Protein AF-A0A376KLD3-F1 (afdb_monomer_lite)

Sequence (72 aa):
MAWQAPRVSVKSSTMRMIISFAAPLKTSKTIILKPGMFAVFMPGEPHKPGCVVGEPGEIKKVVVKVKADLMA

Foldseek 3Di:
DDDDDPQPPPPDPDPDLDGDDPDDDPPDDDDDDDPPDDDDADRPRDDDPDDDDPDDDDDDDDDDDDDNVVVD

Radius of gyration: 15.02 Å; chains: 1; bounding box: 35×36×33 Å

Organism: Escherichia coli (NCBI:txid562)

Structure (mmCIF, N/CA/C/O backbone):
data_AF-A0A376KLD3-F1
#
_entry.id   AF-A0A376KLD3-F1
#
loop_
_atom_site.group_PDB
_atom_site.id
_atom_site.type_symbol
_atom_site.label_atom_id
_atom_site.label_alt_id
_atom_site.label_comp_id
_atom_site.label_asym_id
_atom_site.label_entity_id
_atom_site.label_seq_id
_atom_site.pdbx_PDB_ins_code
_atom_site.Cartn_x
_atom_site.Cartn_y
_atom_site.Cartn_z
_atom_site.occupancy
_atom_site.B_iso_or_equiv
_atom_site.auth_seq_id
_atom_site.auth_comp_id
_atom_site.auth_asym_id
_atom_site.auth_atom_id
_atom_site.pdbx_PDB_model_num
ATOM 1 N N . MET A 1 1 ? 18.214 22.856 -8.652 1.00 34.44 1 MET A N 1
ATOM 2 C CA . MET A 1 1 ? 18.332 22.237 -7.310 1.00 34.44 1 MET A CA 1
ATOM 3 C C . MET A 1 1 ? 17.713 20.846 -7.353 1.00 34.44 1 MET A C 1
ATOM 5 O O . MET A 1 1 ? 16.519 20.690 -7.128 1.00 34.44 1 MET A O 1
ATOM 9 N N . ALA A 1 2 ? 18.508 19.856 -7.757 1.00 35.75 2 ALA A N 1
ATOM 10 C CA . ALA A 1 2 ? 18.084 18.467 -7.87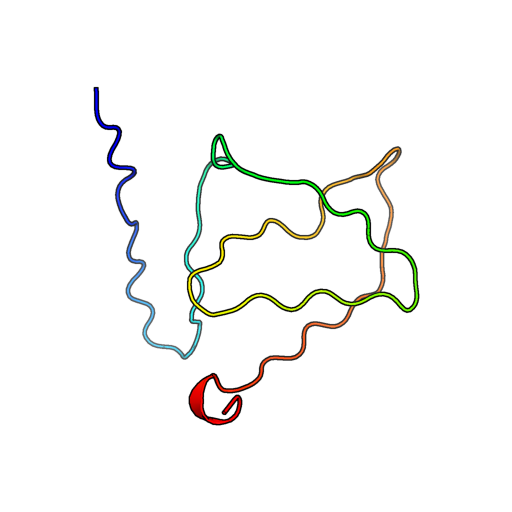9 1.00 35.75 2 ALA A CA 1
ATOM 11 C C . ALA A 1 2 ? 18.240 17.782 -6.518 1.00 35.75 2 ALA A C 1
ATOM 13 O O . ALA A 1 2 ? 19.353 17.654 -6.017 1.00 35.75 2 ALA A O 1
ATOM 14 N N . TRP A 1 3 ? 17.132 17.380 -5.902 1.00 36.09 3 TRP A N 1
ATOM 15 C CA . TRP A 1 3 ? 17.168 16.565 -4.692 1.00 36.09 3 TRP A CA 1
ATOM 16 C C . TRP A 1 3 ? 17.221 15.093 -5.091 1.00 36.09 3 TRP A C 1
ATOM 18 O O . TRP A 1 3 ? 16.221 14.505 -5.497 1.00 36.09 3 TRP A O 1
ATOM 28 N N . GLN A 1 4 ? 18.413 14.513 -4.989 1.00 38.59 4 GLN A N 1
ATOM 29 C CA . GLN A 1 4 ? 18.617 13.071 -4.967 1.00 38.59 4 GLN A CA 1
ATOM 30 C C . GLN A 1 4 ? 18.268 12.597 -3.553 1.00 38.59 4 GLN A C 1
ATOM 32 O O . GLN A 1 4 ? 19.033 12.811 -2.617 1.00 38.59 4 GLN A O 1
ATOM 37 N N . ALA A 1 5 ? 17.091 11.994 -3.372 1.00 45.22 5 ALA A N 1
ATOM 38 C CA . ALA A 1 5 ? 16.833 11.238 -2.153 1.00 45.22 5 ALA A CA 1
ATOM 39 C C . ALA A 1 5 ? 17.735 9.993 -2.191 1.00 45.22 5 ALA A C 1
ATOM 41 O O . ALA A 1 5 ? 17.701 9.268 -3.193 1.00 45.22 5 ALA A O 1
ATOM 42 N N . PRO A 1 6 ? 18.561 9.737 -1.163 1.00 40.97 6 PRO A N 1
ATOM 43 C CA . PRO A 1 6 ? 19.425 8.572 -1.160 1.00 40.97 6 PRO A CA 1
ATOM 44 C C . PRO A 1 6 ? 18.539 7.333 -1.248 1.00 40.97 6 PRO A C 1
ATOM 46 O O . PRO A 1 6 ? 17.669 7.107 -0.406 1.00 40.97 6 PRO A O 1
ATOM 49 N N . ARG A 1 7 ? 18.747 6.531 -2.295 1.00 41.91 7 ARG A N 1
ATOM 50 C CA . ARG A 1 7 ? 18.242 5.163 -2.354 1.00 41.91 7 ARG A CA 1
ATOM 51 C C . ARG A 1 7 ? 18.834 4.446 -1.143 1.00 41.91 7 ARG A C 1
ATOM 53 O O . ARG A 1 7 ? 19.970 3.984 -1.202 1.00 41.91 7 ARG A O 1
ATOM 60 N N . VAL A 1 8 ? 18.086 4.356 -0.045 1.00 43.31 8 VAL A N 1
ATOM 61 C CA . VAL A 1 8 ? 18.439 3.468 1.063 1.00 43.31 8 VAL A CA 1
ATOM 62 C C . VAL A 1 8 ? 18.179 2.054 0.558 1.00 43.31 8 VAL A C 1
ATOM 64 O O . VAL A 1 8 ? 17.098 1.488 0.700 1.00 43.31 8 VAL A O 1
ATOM 67 N N . SER A 1 9 ? 19.171 1.513 -0.147 1.00 42.91 9 SER A N 1
ATOM 68 C CA . SER A 1 9 ? 19.209 0.118 -0.549 1.00 42.91 9 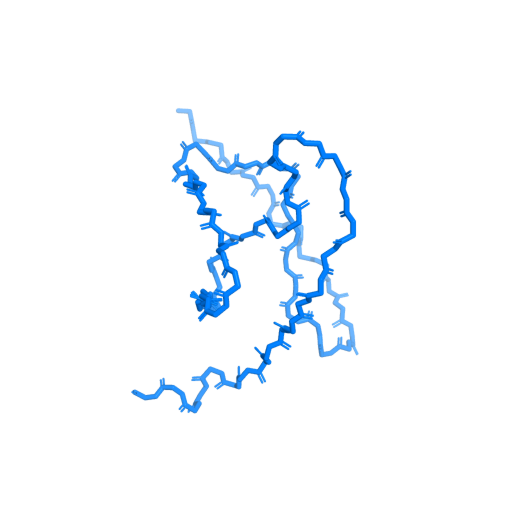SER A CA 1
ATOM 69 C C . SER A 1 9 ? 19.494 -0.702 0.700 1.00 42.91 9 SER A C 1
ATOM 71 O O . SER A 1 9 ? 20.649 -0.993 1.011 1.00 42.91 9 SER A O 1
ATOM 73 N N . VAL A 1 10 ? 18.445 -1.085 1.421 1.00 41.81 10 VAL A N 1
ATOM 74 C CA . VAL A 1 10 ? 18.558 -2.130 2.436 1.00 41.81 10 VAL A CA 1
ATOM 75 C C . VAL A 1 10 ? 18.854 -3.429 1.686 1.00 41.81 10 VAL A C 1
ATOM 77 O O . VAL A 1 10 ? 17.962 -4.023 1.082 1.00 41.81 10 VAL A O 1
ATOM 80 N N . LYS A 1 11 ? 20.124 -3.851 1.654 1.00 44.38 11 LYS A N 1
ATOM 81 C CA . LYS A 1 11 ? 20.492 -5.188 1.174 1.00 44.38 11 LYS A CA 1
ATOM 82 C C . LYS A 1 11 ? 19.864 -6.196 2.139 1.00 44.38 11 LYS A C 1
ATOM 84 O O . LYS A 1 11 ? 20.343 -6.352 3.255 1.00 44.38 11 LYS A O 1
ATOM 89 N N . SER A 1 12 ? 18.770 -6.836 1.734 1.00 44.50 12 SER A N 1
ATOM 90 C CA . SER A 1 12 ? 18.093 -7.855 2.539 1.00 44.50 12 SER A CA 1
ATOM 91 C C . SER A 1 12 ? 18.227 -9.221 1.873 1.00 44.50 12 SER A C 1
ATOM 93 O O . SER A 1 12 ? 17.737 -9.437 0.767 1.00 44.50 12 SER A O 1
ATOM 95 N N . SER A 1 13 ? 18.882 -10.138 2.585 1.00 46.59 13 SER A N 1
ATOM 96 C CA . SER A 1 13 ? 19.198 -11.527 2.215 1.00 46.59 13 SER A CA 1
ATOM 97 C C . SER A 1 13 ? 17.972 -12.465 2.181 1.00 46.59 13 SER A C 1
ATOM 99 O O . SER A 1 13 ? 18.083 -13.683 2.283 1.00 46.59 13 SER A O 1
ATOM 101 N N . THR A 1 14 ? 16.750 -11.940 2.088 1.00 46.12 14 THR A N 1
ATOM 102 C CA . THR A 1 14 ? 15.538 -12.770 2.074 1.00 46.12 14 THR A CA 1
ATOM 103 C C . THR A 1 14 ? 14.439 -12.051 1.312 1.00 46.12 14 THR A C 1
ATOM 105 O O . THR A 1 14 ? 13.856 -11.117 1.847 1.00 46.12 14 THR A O 1
ATOM 108 N N . MET A 1 15 ? 14.199 -12.467 0.063 1.00 47.88 15 MET A N 1
ATOM 109 C CA . MET A 1 15 ? 13.012 -12.274 -0.798 1.00 47.88 15 MET A CA 1
ATOM 110 C C . MET A 1 15 ? 11.955 -11.240 -0.336 1.00 47.88 15 MET A C 1
ATOM 112 O O . MET A 1 15 ? 10.766 -11.530 -0.213 1.00 47.88 15 MET A O 1
ATOM 116 N N . ARG A 1 16 ? 12.375 -10.004 -0.064 1.00 57.66 16 ARG A N 1
ATOM 117 C CA . ARG A 1 16 ? 11.520 -8.874 0.309 1.00 57.66 16 ARG A CA 1
ATOM 118 C C . ARG A 1 16 ? 11.934 -7.713 -0.576 1.00 57.66 16 ARG A C 1
ATOM 120 O O . ARG A 1 16 ? 12.831 -6.950 -0.242 1.00 57.66 16 ARG A O 1
ATOM 127 N N . MET A 1 17 ? 11.279 -7.610 -1.727 1.00 60.84 17 MET A N 1
ATOM 128 C CA . MET A 1 17 ? 11.434 -6.494 -2.658 1.00 60.84 17 MET A CA 1
ATOM 129 C C . MET A 1 17 ? 10.671 -5.277 -2.109 1.00 60.84 17 MET A C 1
ATOM 131 O O . MET A 1 17 ? 9.603 -4.925 -2.596 1.00 60.84 17 MET A O 1
ATOM 135 N N . ILE A 1 18 ? 11.159 -4.705 -1.005 1.00 76.25 18 ILE A N 1
ATOM 136 C CA . ILE A 1 18 ? 10.557 -3.543 -0.341 1.00 76.25 18 ILE A CA 1
ATOM 137 C C . ILE A 1 18 ? 11.611 -2.443 -0.274 1.00 76.25 18 ILE A C 1
ATOM 139 O O . ILE A 1 18 ? 12.665 -2.623 0.331 1.00 76.25 18 ILE A O 1
ATOM 143 N N . ILE A 1 19 ? 11.303 -1.304 -0.888 1.00 78.12 19 ILE A N 1
ATOM 144 C CA . ILE A 1 19 ? 12.084 -0.072 -0.776 1.00 78.12 19 ILE A CA 1
ATOM 145 C C . ILE A 1 19 ? 11.250 0.904 0.050 1.00 78.12 19 ILE A C 1
ATOM 147 O O . ILE A 1 19 ? 10.112 1.206 -0.308 1.00 78.12 19 ILE A O 1
ATOM 151 N N . SER A 1 20 ? 11.812 1.384 1.156 1.00 79.06 20 SER A N 1
ATOM 152 C CA . SER A 1 20 ? 11.138 2.320 2.055 1.00 79.06 20 SER A CA 1
ATOM 153 C C . SER A 1 20 ? 11.539 3.75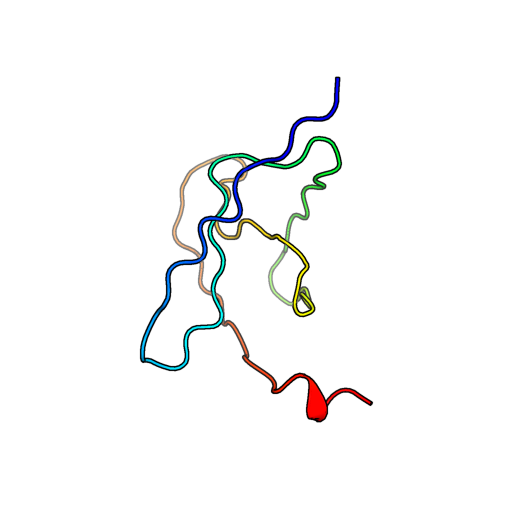9 1.739 1.00 79.06 20 SER A C 1
ATOM 155 O O . SER A 1 20 ? 12.721 4.061 1.587 1.00 79.06 20 SER A O 1
ATOM 157 N N . PHE A 1 21 ? 10.553 4.656 1.695 1.00 78.56 21 PHE A N 1
ATOM 158 C CA . PHE A 1 21 ? 10.742 6.099 1.540 1.00 78.56 21 PHE A CA 1
ATOM 159 C C . PHE A 1 21 ? 10.249 6.814 2.800 1.00 78.56 21 PHE A C 1
ATOM 161 O O . PHE A 1 21 ? 9.208 6.453 3.349 1.00 78.56 21 PHE A O 1
ATOM 168 N N . ALA A 1 22 ? 10.982 7.833 3.253 1.00 78.56 22 ALA A N 1
ATOM 169 C CA . ALA A 1 22 ? 10.643 8.559 4.478 1.00 78.56 22 ALA A CA 1
ATOM 170 C C . ALA A 1 22 ? 9.451 9.520 4.306 1.00 78.56 22 ALA A C 1
ATOM 172 O O . ALA A 1 22 ? 8.708 9.750 5.256 1.00 78.56 22 ALA A O 1
ATOM 173 N N . ALA A 1 23 ? 9.249 10.062 3.100 1.00 81.69 23 ALA A N 1
ATOM 174 C CA . ALA A 1 23 ? 8.232 11.074 2.821 1.00 81.69 23 ALA A CA 1
ATOM 175 C C . ALA A 1 23 ? 7.549 10.853 1.455 1.00 81.69 23 ALA A C 1
ATOM 177 O O . ALA A 1 23 ? 8.158 10.252 0.563 1.00 81.69 23 ALA A O 1
ATOM 178 N N . PRO A 1 24 ? 6.305 11.341 1.267 1.00 82.94 24 PRO A N 1
ATOM 179 C CA . PRO A 1 24 ? 5.635 11.325 -0.029 1.00 82.94 24 PRO A CA 1
ATOM 180 C C . PRO A 1 24 ? 6.395 12.143 -1.077 1.00 82.94 24 PRO A C 1
ATOM 182 O O . PRO A 1 24 ? 6.983 13.184 -0.779 1.00 82.94 24 PRO A O 1
ATOM 185 N N . LEU A 1 25 ? 6.335 11.700 -2.332 1.00 85.50 25 LEU A N 1
ATOM 186 C CA . LEU A 1 25 ? 6.827 12.486 -3.462 1.00 85.50 25 LEU A CA 1
ATOM 187 C C . LEU A 1 25 ? 5.904 13.687 -3.717 1.00 85.50 25 LEU A C 1
ATOM 189 O O . LEU A 1 25 ? 4.697 13.610 -3.487 1.00 85.50 25 LEU A O 1
ATOM 193 N N . LYS A 1 26 ? 6.448 14.773 -4.279 1.00 88.25 26 LYS A N 1
ATOM 194 C CA . LYS A 1 26 ? 5.663 15.965 -4.663 1.00 88.25 26 LYS A CA 1
ATOM 195 C C . LYS A 1 26 ? 4.527 15.648 -5.644 1.00 88.25 26 LYS A C 1
ATOM 197 O O . LYS A 1 26 ? 3.515 16.330 -5.654 1.00 88.25 26 LYS A O 1
ATOM 202 N N . THR A 1 27 ? 4.703 14.609 -6.456 1.00 88.88 27 THR A N 1
ATOM 203 C CA . THR A 1 27 ? 3.739 14.129 -7.455 1.00 88.88 27 THR A CA 1
ATOM 204 C C . THR A 1 27 ? 2.839 13.005 -6.935 1.00 88.88 27 THR A C 1
ATOM 206 O O . THR A 1 27 ? 2.138 12.366 -7.724 1.00 88.88 27 THR A O 1
ATOM 209 N N . SER A 1 28 ? 2.877 12.722 -5.628 1.00 89.06 28 SER A N 1
ATOM 210 C CA . SER A 1 28 ? 2.043 11.683 -5.027 1.00 89.06 28 SER A CA 1
ATOM 211 C C . SER A 1 28 ? 0.557 11.994 -5.199 1.00 89.06 28 SER A C 1
ATOM 213 O O . SER A 1 28 ? 0.127 13.146 -5.187 1.00 89.06 28 SER A O 1
ATOM 215 N N . LYS A 1 29 ? -0.229 10.935 -5.390 1.00 91.25 29 LYS A N 1
ATOM 216 C CA . LYS A 1 29 ? -1.688 10.991 -5.461 1.00 91.25 29 LYS A CA 1
ATOM 217 C C . LYS A 1 29 ? -2.268 10.125 -4.352 1.00 91.25 29 LYS A C 1
ATOM 219 O O . LYS A 1 29 ? -1.699 9.086 -4.016 1.00 91.25 29 LYS A O 1
ATOM 224 N N . THR A 1 30 ? -3.412 10.539 -3.820 1.00 93.50 30 THR A N 1
ATOM 225 C CA . THR A 1 30 ? -4.159 9.767 -2.823 1.00 93.50 30 THR A CA 1
ATOM 226 C C . THR A 1 30 ? -5.298 9.028 -3.509 1.00 93.50 30 THR A C 1
ATOM 228 O O . THR A 1 30 ? -6.041 9.617 -4.289 1.00 93.50 30 THR A O 1
ATOM 231 N N . ILE A 1 31 ? -5.441 7.740 -3.199 1.00 94.00 31 ILE A N 1
ATOM 232 C CA . ILE A 1 31 ? -6.535 6.895 -3.680 1.00 94.00 31 ILE A CA 1
ATOM 233 C C . ILE A 1 31 ? -7.274 6.361 -2.456 1.00 94.00 31 ILE A C 1
ATOM 235 O O . ILE A 1 31 ? -6.661 5.754 -1.578 1.00 94.00 31 ILE A O 1
ATOM 239 N N . ILE A 1 32 ? -8.586 6.584 -2.403 1.00 94.81 32 ILE A N 1
ATOM 240 C CA . ILE A 1 32 ? -9.458 6.050 -1.354 1.00 94.81 32 ILE A CA 1
ATOM 241 C C . ILE A 1 32 ? -10.096 4.769 -1.894 1.00 94.81 32 ILE A C 1
ATOM 243 O O . ILE A 1 32 ? -10.888 4.817 -2.833 1.00 94.81 32 ILE A O 1
ATOM 247 N N . LEU A 1 33 ? -9.734 3.624 -1.315 1.00 94.75 33 LEU A N 1
ATOM 248 C CA . LEU A 1 33 ? -10.271 2.321 -1.710 1.00 94.75 33 LEU A CA 1
ATOM 249 C C . LEU A 1 33 ? -11.468 1.953 -0.829 1.00 94.75 33 LEU A C 1
ATOM 251 O O . LEU A 1 33 ? -11.350 1.894 0.394 1.00 94.75 33 LEU A O 1
ATOM 255 N N . LYS A 1 34 ? -12.610 1.682 -1.463 1.00 94.12 34 LYS A N 1
ATOM 256 C CA . LYS A 1 34 ? -13.805 1.114 -0.824 1.00 94.12 34 LYS A CA 1
ATOM 257 C C . LYS A 1 34 ? -13.787 -0.420 -0.932 1.00 94.12 34 LYS A C 1
ATOM 259 O O . LYS A 1 34 ? -13.069 -0.955 -1.781 1.00 94.12 34 LYS A O 1
ATOM 264 N N . PRO A 1 35 ? -14.566 -1.146 -0.110 1.00 95.69 35 PRO A N 1
ATOM 265 C CA . PRO A 1 35 ? -14.706 -2.594 -0.248 1.00 95.69 35 PRO A CA 1
ATOM 266 C C . PRO A 1 35 ? -15.038 -3.007 -1.692 1.00 95.69 35 PRO A C 1
ATOM 268 O O . PRO A 1 35 ? -15.879 -2.386 -2.336 1.00 95.69 35 PRO A O 1
ATOM 271 N N . GLY A 1 36 ? -14.350 -4.032 -2.203 1.00 96.12 36 GLY A N 1
ATOM 272 C CA . GLY A 1 36 ? -14.475 -4.502 -3.591 1.00 96.12 36 GLY A CA 1
ATOM 273 C C . GLY A 1 36 ? -13.542 -3.817 -4.598 1.00 96.12 36 GLY A C 1
ATOM 274 O O . GLY A 1 36 ? -13.359 -4.333 -5.697 1.00 96.12 36 GLY A O 1
ATOM 275 N N . MET A 1 37 ? -12.901 -2.701 -4.236 1.00 97.12 37 MET A N 1
ATOM 276 C CA . MET A 1 37 ? -11.880 -2.064 -5.072 1.00 97.12 37 MET A CA 1
ATOM 277 C C . ME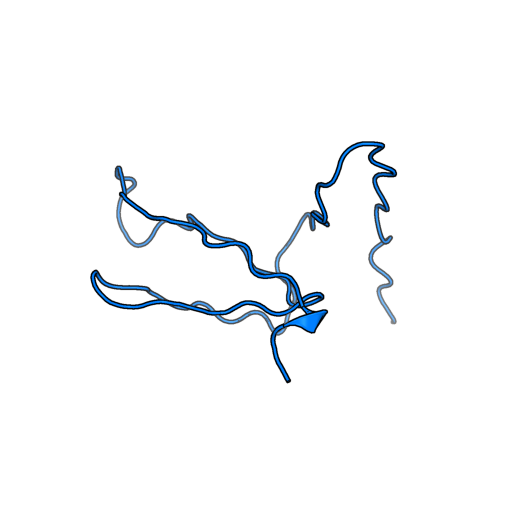T A 1 37 ? -10.502 -2.679 -4.822 1.00 97.12 37 MET A C 1
ATOM 279 O O . MET A 1 37 ? -10.160 -3.044 -3.696 1.00 97.12 37 MET A O 1
ATOM 283 N N . PHE A 1 38 ? -9.674 -2.714 -5.862 1.00 96.06 38 PHE A N 1
ATOM 284 C CA . PHE A 1 38 ? -8.267 -3.084 -5.763 1.00 96.06 38 PHE A CA 1
ATOM 285 C C . PHE A 1 38 ? -7.396 -2.062 -6.495 1.00 96.06 38 PHE A C 1
ATOM 287 O O . PHE A 1 38 ? -7.856 -1.354 -7.388 1.00 96.06 38 PHE A O 1
ATOM 294 N N . ALA A 1 39 ? -6.133 -1.985 -6.090 1.00 94.94 39 ALA A N 1
ATOM 295 C CA . ALA A 1 39 ? -5.104 -1.217 -6.775 1.00 94.94 39 ALA A CA 1
ATOM 296 C C . ALA A 1 39 ? -3.927 -2.147 -7.070 1.00 94.94 39 ALA A C 1
ATOM 298 O O . ALA A 1 39 ? -3.556 -2.965 -6.224 1.00 94.94 39 ALA A O 1
ATOM 299 N N . VAL A 1 40 ? -3.359 -2.017 -8.265 1.00 93.44 40 VAL A N 1
ATOM 300 C CA . VAL A 1 40 ? -2.154 -2.735 -8.684 1.00 93.44 40 VAL A CA 1
ATOM 301 C C . VAL A 1 40 ? -0.997 -1.747 -8.639 1.00 93.44 40 VAL A C 1
ATOM 303 O O . VAL A 1 40 ? -1.134 -0.630 -9.129 1.00 93.44 40 VAL A O 1
ATOM 306 N N . PHE A 1 41 ? 0.112 -2.153 -8.023 1.00 91.88 41 PHE A N 1
ATOM 307 C CA . PHE A 1 41 ? 1.343 -1.370 -7.968 1.00 91.88 41 PHE A CA 1
ATOM 308 C C . PHE A 1 41 ? 2.459 -2.181 -8.609 1.00 91.88 41 PHE A C 1
ATOM 310 O O . PHE A 1 41 ? 2.784 -3.275 -8.134 1.00 91.88 41 PHE A O 1
ATOM 317 N N . MET A 1 42 ? 3.036 -1.650 -9.679 1.00 91.31 42 MET A N 1
ATOM 318 C CA . MET A 1 42 ? 4.127 -2.295 -10.400 1.00 91.31 42 MET A CA 1
ATOM 319 C C . MET A 1 42 ? 5.460 -2.110 -9.661 1.00 91.31 42 MET A C 1
ATOM 321 O O . MET A 1 42 ? 5.613 -1.194 -8.842 1.00 91.31 42 MET A O 1
ATOM 325 N N . PRO A 1 43 ? 6.469 -2.959 -9.931 1.00 89.81 43 PRO A N 1
ATOM 326 C CA . PRO A 1 43 ? 7.807 -2.749 -9.395 1.00 89.81 43 PRO A CA 1
ATOM 327 C C . PRO A 1 43 ? 8.326 -1.342 -9.723 1.00 89.81 43 PRO A C 1
ATOM 329 O O . PRO A 1 43 ? 8.400 -0.948 -10.882 1.00 89.81 43 PRO A O 1
ATOM 332 N N . GLY A 1 44 ? 8.702 -0.588 -8.688 1.00 87.12 44 GLY A N 1
ATOM 333 C CA . GLY A 1 44 ? 9.186 0.789 -8.823 1.00 87.12 44 GLY A CA 1
ATOM 334 C C . GLY A 1 44 ? 8.136 1.870 -8.563 1.00 87.12 44 GLY A C 1
ATOM 335 O O . GLY A 1 44 ? 8.522 3.026 -8.410 1.00 87.12 44 GLY A O 1
ATOM 336 N N . GLU A 1 45 ? 6.854 1.522 -8.424 1.00 89.56 45 GLU A N 1
ATOM 337 C CA . GLU A 1 45 ? 5.798 2.473 -8.064 1.00 89.56 45 GLU A CA 1
ATOM 338 C C . GLU A 1 45 ? 5.677 2.617 -6.535 1.00 89.56 45 GLU A C 1
ATOM 340 O O . GLU A 1 45 ? 5.181 1.711 -5.845 1.00 89.56 45 GLU A O 1
ATOM 345 N N . PRO A 1 46 ? 6.132 3.745 -5.955 1.00 91.31 46 PRO A N 1
ATOM 346 C CA . PRO A 1 46 ? 6.055 3.948 -4.519 1.00 91.31 46 PRO A CA 1
ATOM 347 C C . PRO A 1 46 ? 4.603 4.164 -4.095 1.00 91.31 46 PRO A C 1
ATOM 349 O O . PRO A 1 46 ? 3.882 4.985 -4.661 1.00 91.31 46 PRO A O 1
ATOM 352 N N . HIS A 1 47 ? 4.189 3.466 -3.043 1.00 92.44 47 HIS A N 1
ATOM 353 C CA . HIS A 1 47 ? 2.854 3.590 -2.474 1.00 92.44 47 HIS A CA 1
ATOM 354 C C . HIS A 1 47 ? 2.903 3.504 -0.946 1.00 92.44 47 HIS A C 1
ATOM 356 O O . HIS A 1 47 ? 3.750 2.822 -0.367 1.00 92.44 47 HIS A O 1
ATOM 362 N N . LYS A 1 48 ? 1.984 4.214 -0.283 1.00 91.62 48 LYS A N 1
ATOM 363 C CA . LYS A 1 48 ? 1.847 4.238 1.179 1.00 91.62 48 LYS A CA 1
ATOM 364 C C . LYS A 1 48 ? 0.461 3.705 1.563 1.00 91.62 48 LYS A C 1
ATOM 366 O O . LYS A 1 48 ? -0.506 4.462 1.537 1.00 91.62 48 LYS A O 1
ATOM 371 N N . PRO A 1 49 ? 0.327 2.405 1.872 1.00 92.31 49 PRO A N 1
ATOM 372 C CA . PRO A 1 49 ? -0.949 1.836 2.285 1.00 92.31 49 PRO A CA 1
ATOM 373 C C . PRO A 1 49 ? -1.249 2.142 3.763 1.00 92.31 49 PRO A C 1
ATOM 375 O O . PRO A 1 49 ? -0.333 2.348 4.554 1.00 92.31 49 PRO A O 1
ATOM 378 N N . GLY A 1 50 ? -2.528 2.090 4.154 1.00 90.19 50 GLY A N 1
ATOM 379 C CA . GLY A 1 50 ? -2.944 2.272 5.555 1.00 90.19 50 GLY A CA 1
ATOM 380 C C . GLY A 1 50 ? -2.978 3.729 6.029 1.00 90.19 50 GLY A C 1
ATOM 381 O O . GLY A 1 50 ? -2.919 3.976 7.227 1.00 90.19 50 GLY A O 1
ATOM 382 N N . CYS A 1 51 ? -3.050 4.692 5.107 1.00 91.25 51 CYS A N 1
ATOM 383 C CA . CYS A 1 51 ? -3.327 6.082 5.457 1.00 91.25 51 CYS A CA 1
ATOM 384 C C . CYS A 1 51 ? -4.755 6.207 6.009 1.00 91.25 51 CYS A C 1
ATOM 386 O O . CYS A 1 51 ? -5.696 5.713 5.388 1.00 91.25 51 CYS A O 1
ATOM 388 N N . VAL A 1 52 ? -4.901 6.871 7.157 1.00 92.25 52 VAL A N 1
ATOM 389 C CA . VAL A 1 52 ? -6.201 7.129 7.789 1.00 92.25 52 VAL A CA 1
ATOM 390 C C . VAL A 1 52 ? -6.998 8.120 6.942 1.00 92.25 52 VAL A C 1
ATOM 392 O O . VAL A 1 52 ? -6.455 9.116 6.463 1.00 92.25 52 VAL A O 1
ATOM 395 N N . VAL A 1 53 ? -8.287 7.839 6.763 1.00 89.75 53 VAL A N 1
ATOM 396 C CA . VAL A 1 53 ? -9.256 8.745 6.142 1.00 89.75 53 VAL A CA 1
ATOM 397 C C . VAL A 1 53 ? -10.370 8.963 7.160 1.00 89.75 53 VAL A C 1
ATOM 399 O O . VAL A 1 53 ? -11.106 8.028 7.460 1.00 89.75 53 VAL A O 1
ATOM 402 N N . GLY A 1 54 ? -10.478 10.176 7.702 1.00 91.25 54 GLY A N 1
ATOM 403 C CA . GLY A 1 54 ? -11.362 10.453 8.836 1.00 91.25 54 GLY A CA 1
ATOM 404 C C . GLY A 1 54 ? -10.756 9.936 10.139 1.00 91.25 54 GLY A C 1
ATOM 405 O O . GLY A 1 54 ? -9.687 10.396 10.532 1.00 91.25 54 GLY A O 1
ATOM 406 N N . GLU A 1 55 ? -11.416 8.968 10.770 1.00 91.69 55 GLU A N 1
ATOM 407 C CA . GLU A 1 55 ? -11.010 8.413 12.064 1.00 91.69 55 GLU A CA 1
ATOM 408 C C . GLU A 1 55 ? -10.190 7.116 11.920 1.00 91.69 55 GLU A C 1
ATOM 410 O O . GLU A 1 55 ? -10.431 6.325 11.000 1.00 91.69 55 GLU A O 1
ATOM 415 N N . PRO A 1 56 ? -9.223 6.853 12.819 1.00 93.31 56 PRO A N 1
ATOM 416 C CA . PRO A 1 56 ? -8.514 5.580 12.864 1.00 93.31 56 PRO A CA 1
ATOM 417 C C . PRO A 1 56 ? -9.468 4.408 13.119 1.00 93.31 56 PRO A C 1
ATOM 419 O O . PRO A 1 56 ? -10.348 4.473 13.972 1.00 93.31 56 PRO A O 1
ATOM 422 N N . GLY A 1 57 ? -9.254 3.300 12.415 1.00 92.06 57 GLY A N 1
ATOM 423 C CA . GLY A 1 57 ? -10.063 2.100 12.584 1.00 92.06 57 GLY A CA 1
ATOM 424 C C . GLY A 1 57 ? -9.401 0.867 11.988 1.00 92.06 57 GLY A C 1
ATOM 425 O O . GLY A 1 57 ? -8.461 0.960 11.193 1.00 92.06 57 GLY A O 1
ATOM 426 N N . GLU A 1 58 ? -9.893 -0.303 12.381 1.00 91.94 58 GLU A N 1
ATOM 427 C CA . GLU A 1 58 ? -9.430 -1.569 11.825 1.00 91.94 58 GLU A CA 1
ATOM 428 C C . GLU A 1 58 ? -9.986 -1.790 10.416 1.00 91.94 58 GLU A C 1
ATOM 430 O O . GLU A 1 58 ? -11.180 -1.634 10.159 1.00 91.94 58 GLU A O 1
ATOM 435 N N . ILE A 1 59 ? -9.111 -2.203 9.497 1.00 91.56 59 ILE A N 1
ATOM 436 C CA . ILE A 1 59 ? -9.482 -2.552 8.125 1.00 91.56 59 ILE A CA 1
ATOM 437 C C . ILE A 1 59 ? -8.991 -3.959 7.785 1.00 91.56 59 ILE A C 1
ATOM 439 O O . ILE A 1 59 ? -7.866 -4.340 8.111 1.00 91.56 59 ILE A O 1
ATOM 443 N N . LYS A 1 60 ? -9.816 -4.728 7.068 1.00 93.94 60 LYS A N 1
ATOM 444 C CA . LYS A 1 60 ? -9.419 -6.022 6.496 1.00 93.94 60 LYS A CA 1
ATOM 445 C C . LYS A 1 60 ? -9.016 -5.823 5.040 1.00 93.94 60 LYS A C 1
ATOM 447 O O . LYS A 1 60 ? -9.789 -5.292 4.248 1.00 93.94 60 LYS A O 1
ATOM 452 N N . LYS A 1 61 ? -7.805 -6.253 4.684 1.00 94.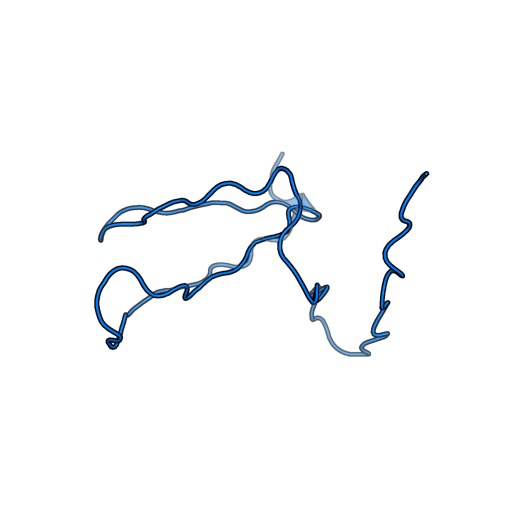06 61 LYS A N 1
ATOM 453 C CA . LYS A 1 61 ? -7.290 -6.212 3.311 1.00 94.06 61 LYS A CA 1
ATOM 454 C C . LYS A 1 61 ? -6.397 -7.410 3.030 1.00 94.06 61 LYS A C 1
ATOM 456 O O . LYS A 1 61 ? -5.833 -7.998 3.949 1.00 94.06 61 LYS A O 1
ATOM 461 N N . VAL A 1 62 ? -6.204 -7.698 1.750 1.00 95.62 62 VAL A N 1
ATOM 462 C CA . VAL A 1 62 ? -5.266 -8.713 1.269 1.00 95.62 62 VAL A CA 1
ATOM 463 C C . VAL A 1 62 ? -4.290 -8.053 0.300 1.00 95.62 62 VAL A C 1
ATOM 465 O O . VAL A 1 62 ? -4.672 -7.169 -0.462 1.00 95.62 62 VAL A O 1
ATOM 468 N N . VAL A 1 63 ? -3.021 -8.463 0.348 1.00 94.38 63 VAL A N 1
ATOM 469 C CA . VAL A 1 63 ? -1.999 -8.066 -0.629 1.00 94.38 63 VAL A CA 1
ATOM 470 C C . VAL A 1 63 ? -1.574 -9.313 -1.385 1.00 94.38 63 VAL A C 1
ATOM 472 O O . VAL A 1 63 ? -0.966 -10.212 -0.806 1.00 94.38 63 VAL A O 1
ATOM 475 N N . VAL A 1 64 ? -1.886 -9.358 -2.676 1.00 94.25 64 VAL A N 1
ATOM 476 C CA . VAL A 1 64 ? -1.461 -10.439 -3.567 1.00 94.25 64 VAL A CA 1
ATOM 477 C C . VAL A 1 64 ? -0.123 -10.052 -4.189 1.00 94.25 64 VAL A C 1
ATOM 479 O O . VAL A 1 64 ? 0.017 -8.961 -4.736 1.00 94.25 64 VAL A O 1
ATOM 482 N N . LYS A 1 65 ? 0.876 -10.934 -4.088 1.00 92.38 65 LYS A N 1
ATOM 483 C CA . LYS A 1 65 ? 2.188 -10.744 -4.717 1.00 92.38 65 LYS A CA 1
ATOM 484 C C . LYS A 1 65 ? 2.282 -11.626 -5.952 1.00 92.38 65 LYS A C 1
ATOM 486 O O . LYS A 1 65 ? 2.325 -12.847 -5.828 1.00 92.38 65 LYS A O 1
ATOM 491 N N . VAL A 1 66 ? 2.333 -10.999 -7.120 1.00 91.44 66 VAL A N 1
ATOM 492 C CA . VAL A 1 66 ? 2.522 -11.665 -8.414 1.00 91.44 66 VAL A CA 1
ATOM 493 C C . VAL A 1 66 ? 3.962 -11.424 -8.869 1.00 91.44 66 VAL A C 1
ATOM 495 O O . VAL A 1 66 ? 4.508 -10.342 -8.646 1.00 91.44 66 VAL A O 1
ATOM 498 N N . LYS A 1 67 ? 4.612 -12.434 -9.460 1.00 90.50 67 LYS A N 1
ATOM 499 C CA . LYS A 1 67 ? 5.927 -12.241 -10.090 1.00 90.50 67 LYS A CA 1
ATOM 500 C C . LYS A 1 67 ? 5.751 -11.348 -11.318 1.00 90.50 67 LYS A C 1
ATOM 502 O O . LYS A 1 67 ? 4.884 -11.635 -12.135 1.00 90.50 67 LYS A O 1
ATOM 507 N N . ALA A 1 68 ? 6.573 -10.307 -11.444 1.00 86.06 68 ALA A N 1
ATOM 508 C CA . ALA A 1 68 ? 6.488 -9.360 -12.558 1.00 86.06 68 ALA A CA 1
ATOM 509 C C . ALA A 1 68 ? 6.590 -10.060 -13.924 1.00 86.06 68 ALA A C 1
ATOM 511 O O . ALA A 1 68 ? 5.836 -9.731 -14.828 1.00 86.06 68 ALA A O 1
ATOM 512 N N . ASP A 1 69 ? 7.420 -11.101 -14.020 1.00 87.94 69 ASP A N 1
ATOM 513 C CA . ASP A 1 69 ? 7.627 -11.895 -15.239 1.00 87.94 69 ASP A CA 1
ATOM 514 C C . ASP A 1 69 ? 6.367 -12.643 -15.730 1.00 87.94 69 ASP A C 1
ATOM 516 O O . ASP A 1 69 ? 6.365 -13.183 -16.830 1.00 87.94 69 ASP A O 1
ATOM 520 N N . LEU A 1 70 ? 5.302 -12.711 -14.919 1.00 89.56 70 LEU A N 1
ATOM 521 C CA . LEU A 1 70 ? 4.014 -13.314 -15.292 1.00 89.56 70 LEU A CA 1
ATOM 522 C C . LEU A 1 70 ? 3.000 -12.291 -15.829 1.00 89.56 70 LEU A C 1
ATOM 524 O O . LEU A 1 70 ? 1.891 -12.674 -16.194 1.00 89.56 70 LEU A O 1
ATOM 528 N N . MET A 1 71 ? 3.343 -11.002 -15.836 1.00 79.12 71 MET A N 1
ATOM 529 C CA . MET A 1 71 ? 2.501 -9.924 -16.352 1.00 79.12 71 MET A CA 1
ATOM 530 C C . MET A 1 71 ? 3.072 -9.487 -17.707 1.00 79.12 71 MET A C 1
ATOM 532 O O . MET A 1 71 ? 3.918 -8.596 -17.758 1.00 79.12 71 MET A O 1
ATOM 536 N N . ALA A 1 72 ? 2.669 -10.200 -18.766 1.00 61.88 72 ALA A N 1
ATOM 537 C CA . ALA A 1 72 ? 3.039 -9.937 -20.160 1.00 61.88 72 ALA A CA 1
ATOM 538 C C . ALA A 1 72 ? 2.102 -8.916 -20.819 1.00 61.88 72 ALA A C 1
ATOM 540 O O . ALA A 1 72 ? 0.885 -8.966 -20.520 1.00 61.88 72 ALA A O 1
#

Secondary structure (DSSP, 8-state):
------------SSS------SS--TT-----PPTT------TT--------SSS------------GGG--

pLDDT: mean 78.82, std 20.38, range [34.44, 97.12]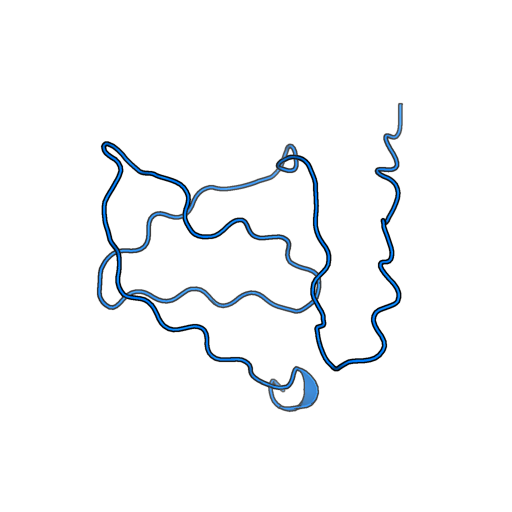

InterPro domains:
  IPR004375 NanQ anomerase/TabA/YiaL family [PF04074] (23-67)
  IPR004375 NanQ anomerase/TabA/YiaL family [PTHR34986] (19-70)
  IPR004375 NanQ anomerase/TabA/YiaL family [TIGR00022] (19-71)
  IPR037012 NanQ anomerase/TabA/YiaL superfamily [G3DSA:2.60.120.370] (4-71)